Protein AF-A0A7Y2ENN3-F1 (afdb_monomer_lite)

Radius of gyration: 15.54 Å; chains: 1; bounding box: 32×25×40 Å

pLDDT: mean 91.91, std 4.15, range [66.12, 97.88]

Secondary structure (DSSP, 8-state):
-HHHHHHHHHHHHHHHHHHHHTT--TTHHHHHHHHHHHHHHHHHHHTTGGG-HHHHHHHHHHHHHHHHHHHHHHHHHHHHS--HHHHTTTT-HHHHHTT--

Sequence (101 aa):
MYWAVVAIFLVQWLAFIPAYIFQTERYYDLTGSLTYITVTLLALLLSGATADPRSLVLTGCVLLWAARLGSFLFRRILADGSDSRFDRIKPSFALFLRTWT

Foldseek 3Di:
DVVLVVVLLVLLVVVVVVCLVVLHCLCVLVSVLVSQLVSLVCCCVVVVCVVPVVSVVVSVVSNVVSCVVSVVVNVVCVVVVDDPVSPVQSNPPVSSVVSSD

Structure (mmCIF, N/CA/C/O backbone):
data_AF-A0A7Y2ENN3-F1
#
_entry.id   AF-A0A7Y2ENN3-F1
#
loop_
_atom_site.group_PDB
_atom_site.id
_atom_site.type_symbol
_atom_site.label_atom_id
_atom_site.label_alt_id
_atom_site.label_comp_id
_atom_site.label_asym_id
_atom_site.label_entity_id
_atom_site.label_seq_id
_atom_site.pdbx_PDB_ins_code
_atom_site.Cartn_x
_atom_site.Cartn_y
_atom_site.Cartn_z
_atom_site.occupancy
_atom_site.B_iso_or_equiv
_atom_site.auth_seq_id
_atom_site.auth_comp_id
_atom_site.auth_asym_id
_atom_site.auth_atom_id
_atom_site.pdbx_PDB_model_num
ATOM 1 N N . MET A 1 1 ? -0.975 -12.041 -17.926 1.00 66.12 1 MET A N 1
ATOM 2 C CA . MET A 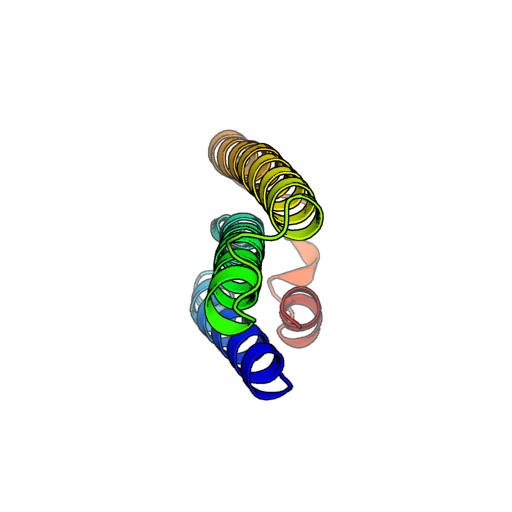1 1 ? -1.534 -10.761 -17.431 1.00 66.12 1 MET A CA 1
ATOM 3 C C . MET A 1 1 ? -2.578 -10.970 -16.330 1.00 66.12 1 MET A C 1
ATOM 5 O O . MET A 1 1 ? -2.443 -10.362 -15.282 1.00 66.12 1 MET A O 1
ATOM 9 N N . TYR A 1 2 ? -3.542 -11.884 -16.488 1.00 79.50 2 TYR A N 1
ATOM 10 C CA . TYR A 1 2 ? -4.542 -12.229 -15.455 1.00 79.50 2 TYR A CA 1
ATOM 11 C C . TYR A 1 2 ? -3.949 -12.774 -14.138 1.00 79.50 2 TYR A C 1
ATOM 13 O O . TYR A 1 2 ? -4.464 -12.474 -13.067 1.00 79.50 2 TYR A O 1
ATOM 21 N N . TRP A 1 3 ? -2.816 -13.485 -14.186 1.00 83.75 3 TRP A N 1
ATOM 22 C CA . TRP A 1 3 ? -2.116 -13.964 -12.982 1.00 83.75 3 TRP A CA 1
ATOM 23 C C . TRP A 1 3 ? -1.685 -12.848 -12.021 1.00 83.75 3 TRP A C 1
ATOM 25 O O . TRP A 1 3 ? -1.721 -13.042 -10.810 1.00 83.75 3 TRP A O 1
ATOM 35 N N . ALA A 1 4 ? -1.317 -11.673 -12.544 1.00 84.75 4 ALA A N 1
ATOM 36 C CA . ALA A 1 4 ? -0.936 -10.533 -11.713 1.00 84.75 4 ALA A CA 1
ATOM 37 C C . ALA A 1 4 ? -2.133 -10.010 -10.910 1.00 84.75 4 ALA A C 1
ATOM 39 O O . ALA A 1 4 ? -1.989 -9.678 -9.741 1.00 84.75 4 ALA A O 1
ATOM 40 N N . VAL A 1 5 ? -3.325 -10.012 -11.512 1.00 88.44 5 VAL A N 1
ATOM 41 C CA . VAL A 1 5 ? -4.568 -9.608 -10.844 1.00 88.44 5 VAL A CA 1
ATOM 42 C C . VAL A 1 5 ? -4.888 -10.556 -9.692 1.00 88.44 5 VAL A C 1
ATOM 44 O O . VAL A 1 5 ? -5.141 -10.106 -8.581 1.00 88.44 5 VAL A O 1
ATOM 47 N N . VAL A 1 6 ? -4.798 -11.868 -9.923 1.00 90.75 6 VAL A N 1
ATOM 48 C CA . VAL A 1 6 ? -5.008 -12.867 -8.863 1.00 90.75 6 VAL A CA 1
ATOM 49 C C . VAL A 1 6 ? -3.997 -12.682 -7.729 1.00 90.75 6 VAL A C 1
ATOM 51 O O . VAL A 1 6 ? -4.383 -12.673 -6.565 1.00 90.75 6 VAL A O 1
ATOM 54 N N . ALA A 1 7 ? -2.719 -12.469 -8.052 1.00 89.69 7 ALA A N 1
ATOM 55 C CA . ALA A 1 7 ? -1.687 -12.224 -7.048 1.00 89.69 7 ALA A CA 1
ATOM 56 C C . ALA A 1 7 ? -1.964 -10.959 -6.213 1.00 89.69 7 ALA A C 1
ATOM 58 O O . ALA A 1 7 ? -1.776 -10.987 -5.001 1.00 89.69 7 ALA A O 1
ATOM 59 N N . ILE A 1 8 ? -2.461 -9.882 -6.833 1.00 92.00 8 ILE A N 1
ATOM 60 C CA . ILE A 1 8 ? -2.860 -8.648 -6.138 1.00 92.00 8 ILE A CA 1
ATOM 61 C C . ILE A 1 8 ? -3.953 -8.936 -5.109 1.00 92.00 8 ILE A C 1
ATOM 63 O O . ILE A 1 8 ? -3.791 -8.586 -3.942 1.00 92.00 8 ILE A O 1
ATOM 67 N N . PHE A 1 9 ? -5.031 -9.614 -5.510 1.00 93.00 9 PHE A N 1
ATOM 68 C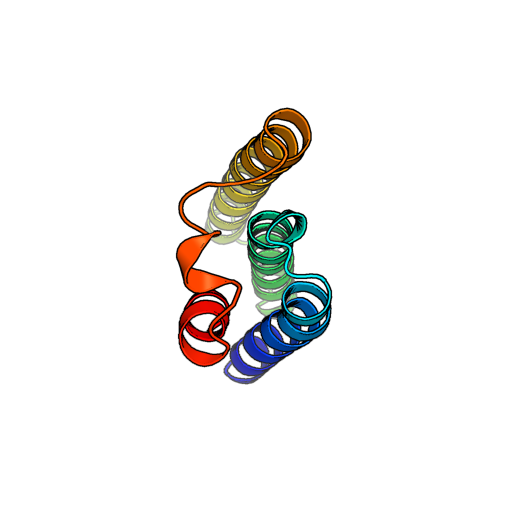 CA . PHE A 1 9 ? -6.113 -9.964 -4.585 1.00 93.00 9 PHE A CA 1
ATOM 69 C C . PHE A 1 9 ? -5.626 -10.855 -3.442 1.00 93.00 9 PHE A C 1
ATOM 71 O O . PHE A 1 9 ? -5.979 -10.618 -2.291 1.00 93.00 9 PHE A O 1
ATOM 78 N N . LEU A 1 10 ? -4.758 -11.829 -3.729 1.00 93.19 10 LEU A N 1
ATOM 79 C CA . LEU A 1 10 ? -4.174 -12.681 -2.694 1.00 93.19 10 LEU A CA 1
ATOM 80 C C . LEU A 1 10 ? -3.341 -11.878 -1.691 1.00 93.19 10 LEU A C 1
ATOM 82 O O . LEU A 1 10 ? -3.495 -12.078 -0.490 1.00 93.19 10 LEU A O 1
ATOM 86 N N . VAL A 1 11 ? -2.499 -10.948 -2.150 1.00 93.25 11 VAL A N 1
ATOM 87 C CA . VAL A 1 11 ? -1.717 -10.070 -1.261 1.00 93.25 11 VAL A CA 1
ATOM 88 C C . VAL A 1 11 ? -2.640 -9.219 -0.387 1.00 93.25 11 VAL A C 1
ATOM 90 O O . VAL A 1 11 ? -2.423 -9.130 0.822 1.00 93.25 11 VAL A O 1
ATOM 93 N N . GLN A 1 12 ? -3.699 -8.651 -0.967 1.00 93.75 12 GLN A N 1
ATOM 94 C CA . GLN A 1 12 ? -4.661 -7.835 -0.228 1.00 93.75 12 GLN A CA 1
ATOM 95 C C . GLN A 1 12 ? -5.425 -8.656 0.817 1.00 93.75 12 GLN A C 1
ATOM 97 O O . GLN A 1 12 ? -5.551 -8.224 1.961 1.00 93.75 12 GLN A O 1
ATOM 102 N N . TRP A 1 13 ? -5.872 -9.866 0.476 1.00 94.44 13 TRP A N 1
ATOM 103 C CA . TRP A 1 13 ? -6.551 -10.753 1.422 1.00 94.44 13 TRP A CA 1
ATOM 104 C C . TRP A 1 13 ? -5.616 -11.267 2.520 1.00 94.44 13 TRP A C 1
ATOM 106 O O . TRP A 1 13 ? -6.021 -11.343 3.679 1.00 94.44 13 TRP A O 1
ATOM 116 N N . LEU A 1 14 ? -4.352 -11.555 2.200 1.00 93.94 14 LEU A N 1
ATOM 117 C CA . LEU A 1 14 ? -3.348 -11.925 3.199 1.00 93.94 14 LEU A CA 1
ATOM 118 C C . LEU A 1 14 ? -3.067 -10.784 4.179 1.00 93.94 14 LEU A C 1
ATOM 120 O O . LEU A 1 14 ? -2.900 -11.045 5.366 1.00 93.94 14 LEU A O 1
ATOM 124 N N . ALA A 1 15 ? -3.049 -9.534 3.711 1.00 93.06 15 ALA A N 1
ATOM 125 C CA . ALA A 1 15 ? -2.903 -8.361 4.572 1.00 93.06 15 ALA A CA 1
ATOM 126 C C . ALA A 1 15 ? -4.184 -8.039 5.366 1.00 93.06 15 ALA A C 1
ATOM 128 O O . ALA A 1 15 ? -4.105 -7.562 6.499 1.00 93.06 15 ALA A O 1
ATOM 129 N N . PHE A 1 16 ? -5.357 -8.353 4.812 1.00 94.06 16 PHE A N 1
ATOM 130 C CA . PHE A 1 16 ? -6.645 -8.200 5.484 1.00 94.06 16 PHE A CA 1
ATOM 131 C C . PHE A 1 16 ? -6.782 -9.101 6.717 1.00 94.06 16 PHE A C 1
ATOM 133 O O . PHE A 1 16 ? -7.305 -8.648 7.730 1.00 94.06 16 PHE A O 1
ATOM 140 N N . ILE A 1 17 ? -6.299 -10.350 6.673 1.00 92.94 17 ILE A N 1
ATOM 141 C CA . ILE A 1 17 ? -6.411 -11.301 7.798 1.00 92.94 17 ILE A CA 1
ATOM 142 C C . ILE A 1 17 ? -5.871 -10.712 9.119 1.00 92.94 17 ILE A C 1
ATOM 144 O O . ILE A 1 17 ? -6.647 -10.604 10.074 1.00 92.94 17 ILE A O 1
ATOM 148 N N . PRO A 1 18 ? -4.594 -10.285 9.221 1.00 92.12 18 PRO A N 1
ATOM 149 C CA . PRO A 1 18 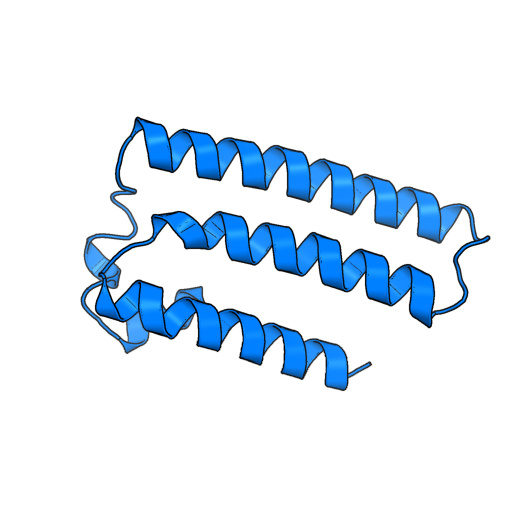? -4.086 -9.668 10.441 1.00 92.12 18 PRO A CA 1
ATOM 150 C C . PRO A 1 18 ? -4.752 -8.315 10.714 1.00 92.12 18 PRO A C 1
ATOM 152 O O . PRO A 1 18 ? -5.026 -8.007 11.871 1.00 92.12 18 PRO A O 1
ATOM 155 N N . ALA A 1 19 ? -5.077 -7.525 9.684 1.00 92.69 19 ALA A N 1
ATOM 156 C CA . ALA A 1 19 ? -5.762 -6.244 9.862 1.00 92.69 19 ALA A CA 1
ATOM 157 C C . ALA A 1 19 ? -7.136 -6.404 10.538 1.00 92.69 19 ALA A C 1
ATOM 159 O O . ALA A 1 19 ? -7.493 -5.611 11.407 1.00 92.69 19 ALA A O 1
ATOM 160 N N . TYR A 1 20 ? -7.889 -7.448 10.187 1.00 93.06 20 TYR A N 1
ATOM 161 C CA . TYR A 1 20 ? -9.181 -7.752 10.794 1.00 93.06 20 TYR A CA 1
ATOM 162 C C . TYR A 1 20 ? -9.029 -8.349 12.196 1.00 93.06 20 TYR A C 1
ATOM 164 O O . TYR A 1 20 ? -9.742 -7.934 13.105 1.00 93.06 20 TYR A O 1
ATOM 172 N N . ILE A 1 21 ? -8.077 -9.262 12.417 1.00 92.12 21 ILE A N 1
ATOM 173 C CA . ILE A 1 21 ? -7.835 -9.846 13.751 1.00 92.12 21 ILE A CA 1
ATOM 174 C C . ILE A 1 21 ? -7.454 -8.760 14.764 1.00 92.12 21 ILE A C 1
ATOM 176 O O . ILE A 1 21 ? -7.995 -8.724 15.866 1.00 92.12 21 ILE A O 1
ATOM 180 N N . PHE A 1 22 ? -6.553 -7.854 14.383 1.00 92.00 22 PHE A N 1
ATOM 181 C CA . PHE A 1 22 ? -6.089 -6.771 15.252 1.00 92.00 22 PHE A CA 1
ATOM 182 C C . PHE A 1 22 ? -6.947 -5.506 15.165 1.00 92.00 22 PHE A C 1
ATOM 184 O O . PHE A 1 22 ? -6.608 -4.510 15.802 1.00 92.00 22 PHE A O 1
ATOM 191 N N . GLN A 1 23 ? -8.032 -5.534 14.381 1.00 90.25 23 GLN A N 1
ATOM 192 C CA . GLN A 1 23 ? -8.942 -4.404 14.172 1.00 90.25 23 GLN A CA 1
ATOM 193 C C . GLN A 1 23 ? -8.176 -3.103 13.876 1.00 90.25 23 GLN A C 1
ATOM 195 O O . GLN A 1 23 ? -8.395 -2.065 14.502 1.00 90.25 23 GLN A O 1
ATOM 200 N N . THR A 1 24 ? -7.238 -3.173 12.927 1.00 91.06 24 THR A N 1
ATOM 201 C CA . THR A 1 24 ? -6.331 -2.074 12.593 1.00 91.06 24 THR A CA 1
ATOM 202 C C . THR A 1 24 ? -6.302 -1.778 11.098 1.00 91.06 24 THR A C 1
ATOM 204 O O . THR A 1 24 ? -6.202 -2.657 10.250 1.00 91.06 24 THR A O 1
ATOM 207 N N . GLU A 1 25 ? -6.348 -0.493 10.781 1.00 91.38 25 GLU A N 1
ATOM 208 C CA . GLU A 1 25 ? -6.265 0.092 9.446 1.00 91.38 25 GLU A CA 1
ATOM 209 C C . GLU A 1 25 ? -4.863 0.632 9.132 1.00 91.38 25 GLU A C 1
ATOM 211 O O . GLU A 1 25 ? -4.615 1.103 8.025 1.00 91.38 25 GLU A O 1
ATOM 216 N N . ARG A 1 26 ? -3.927 0.563 10.090 1.00 87.25 26 ARG A N 1
ATOM 217 C CA . ARG A 1 26 ? -2.614 1.230 10.006 1.00 87.25 26 ARG A CA 1
ATOM 218 C C . ARG A 1 26 ? -1.820 0.880 8.753 1.00 87.25 26 ARG A C 1
ATOM 220 O O . ARG A 1 26 ? -1.078 1.713 8.246 1.00 87.25 26 ARG A O 1
ATOM 227 N N . TYR A 1 27 ? -1.971 -0.343 8.260 1.00 88.25 27 TYR A N 1
ATOM 228 C CA . TYR A 1 27 ? -1.231 -0.837 7.101 1.00 88.25 27 TYR A CA 1
ATOM 229 C C . TYR A 1 27 ? -2.034 -0.794 5.804 1.00 88.25 27 TYR A C 1
ATOM 231 O O . TYR A 1 27 ? -1.484 -1.112 4.760 1.00 88.25 27 TYR A O 1
ATOM 239 N N . TYR A 1 28 ? -3.302 -0.383 5.842 1.00 91.88 28 TYR A N 1
ATOM 240 C CA . TYR A 1 28 ? -4.190 -0.427 4.684 1.00 91.88 28 TYR A CA 1
ATOM 241 C C . TYR A 1 28 ? -3.632 0.372 3.493 1.00 91.88 28 TYR A C 1
ATOM 243 O O . TYR A 1 28 ? -3.377 -0.188 2.424 1.00 91.88 28 TYR A O 1
ATOM 251 N N . ASP A 1 29 ? -3.338 1.659 3.703 1.00 91.06 29 ASP A N 1
ATOM 252 C CA . ASP A 1 29 ? -2.789 2.531 2.654 1.00 91.06 29 ASP A CA 1
ATOM 253 C C . ASP A 1 29 ? -1.364 2.111 2.233 1.00 91.06 29 ASP A C 1
ATOM 255 O O . ASP A 1 29 ? -0.971 2.244 1.068 1.00 91.06 29 ASP A O 1
ATOM 259 N N . LEU A 1 30 ? -0.582 1.561 3.171 1.00 91.69 30 LEU A N 1
ATOM 260 C CA . LEU A 1 30 ? 0.777 1.093 2.902 1.00 91.69 30 LEU A CA 1
ATOM 261 C C . LEU A 1 30 ? 0.770 -0.146 1.999 1.00 91.69 30 LEU A C 1
ATOM 263 O O . LEU A 1 30 ? 1.473 -0.166 0.992 1.00 91.69 30 LEU A O 1
ATOM 267 N N . THR A 1 31 ? -0.056 -1.146 2.303 1.00 94.19 31 THR A N 1
ATOM 268 C CA . THR A 1 31 ? -0.196 -2.347 1.470 1.00 94.19 31 THR A CA 1
ATOM 269 C C . THR A 1 31 ? -0.689 -1.985 0.070 1.00 94.19 31 THR A C 1
ATOM 271 O O . THR A 1 31 ? -0.136 -2.471 -0.920 1.00 94.19 31 THR A O 1
ATOM 274 N N . GLY A 1 32 ? -1.657 -1.067 -0.040 1.00 93.44 32 GLY A N 1
ATOM 275 C CA . GLY A 1 32 ? -2.137 -0.579 -1.333 1.00 93.44 32 GLY A CA 1
ATOM 276 C C . GLY A 1 32 ? -1.026 0.075 -2.164 1.00 93.44 32 GLY A C 1
ATOM 277 O O . GLY A 1 32 ? -0.801 -0.300 -3.315 1.00 93.44 32 GLY A O 1
ATOM 278 N N . SER A 1 33 ? -0.284 1.017 -1.574 1.00 95.06 33 SER A N 1
ATOM 279 C CA . SER A 1 33 ? 0.823 1.704 -2.261 1.00 95.06 33 SER A CA 1
ATOM 280 C C . SER A 1 33 ? 1.969 0.765 -2.659 1.00 95.06 33 SER A C 1
ATOM 282 O O . SER A 1 33 ? 2.461 0.860 -3.785 1.00 95.06 33 SER A O 1
ATOM 284 N N . LEU A 1 34 ? 2.353 -0.183 -1.795 1.00 95.12 34 LEU A N 1
ATOM 285 C CA . LEU A 1 34 ? 3.356 -1.204 -2.117 1.00 95.12 34 LEU A CA 1
ATOM 286 C C . LEU A 1 34 ? 2.903 -2.079 -3.284 1.00 95.12 34 LEU A C 1
ATOM 288 O O . LEU A 1 34 ? 3.680 -2.319 -4.203 1.00 95.12 34 LEU A O 1
ATOM 292 N N . THR A 1 35 ? 1.635 -2.487 -3.298 1.00 94.44 35 THR A N 1
ATOM 293 C CA . THR A 1 35 ? 1.081 -3.295 -4.389 1.00 94.44 35 THR A CA 1
ATOM 294 C C . THR A 1 35 ? 1.131 -2.541 -5.720 1.00 94.44 35 THR A C 1
ATOM 296 O O . THR A 1 35 ? 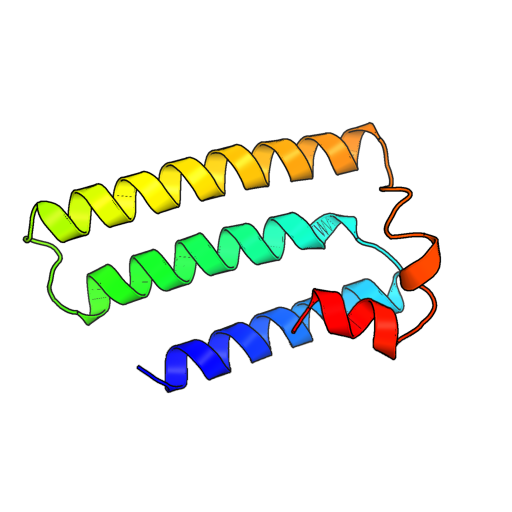1.569 -3.105 -6.722 1.00 94.44 35 THR A O 1
ATOM 299 N N . TYR A 1 36 ? 0.784 -1.247 -5.734 1.00 94.31 36 TYR A N 1
ATOM 300 C CA . TYR A 1 36 ? 0.938 -0.396 -6.922 1.00 94.31 36 TYR A CA 1
ATOM 301 C C . TYR A 1 36 ? 2.386 -0.342 -7.414 1.00 94.31 36 TYR A C 1
ATOM 303 O O . TYR A 1 36 ? 2.638 -0.531 -8.606 1.00 94.31 36 TYR A O 1
ATOM 311 N N . ILE A 1 37 ? 3.340 -0.110 -6.509 1.00 95.69 37 ILE A N 1
ATOM 312 C CA . ILE A 1 37 ? 4.769 -0.046 -6.836 1.00 95.69 37 ILE A CA 1
ATOM 313 C C . ILE A 1 37 ? 5.240 -1.378 -7.428 1.00 95.69 37 ILE A C 1
ATOM 315 O O . ILE A 1 37 ? 5.795 -1.405 -8.528 1.00 95.69 37 ILE A O 1
ATOM 319 N N . THR A 1 38 ? 4.976 -2.487 -6.736 1.00 94.31 38 THR A N 1
ATOM 320 C CA . THR A 1 38 ? 5.418 -3.823 -7.142 1.00 94.31 38 THR A CA 1
ATOM 321 C C . THR A 1 38 ? 4.832 -4.222 -8.491 1.00 94.31 38 THR A C 1
ATOM 323 O O . THR A 1 38 ? 5.572 -4.652 -9.371 1.00 94.31 38 THR A O 1
ATOM 326 N N . VAL A 1 39 ? 3.525 -4.050 -8.695 1.00 93.81 39 VAL A N 1
ATOM 327 C CA . VAL A 1 39 ? 2.861 -4.441 -9.948 1.00 93.81 39 VAL A CA 1
ATOM 328 C C . VAL A 1 39 ? 3.342 -3.593 -11.116 1.00 93.81 39 VAL A C 1
ATOM 330 O O . VAL A 1 39 ? 3.580 -4.134 -12.192 1.00 93.81 39 VAL A O 1
ATOM 333 N N . THR A 1 40 ? 3.533 -2.289 -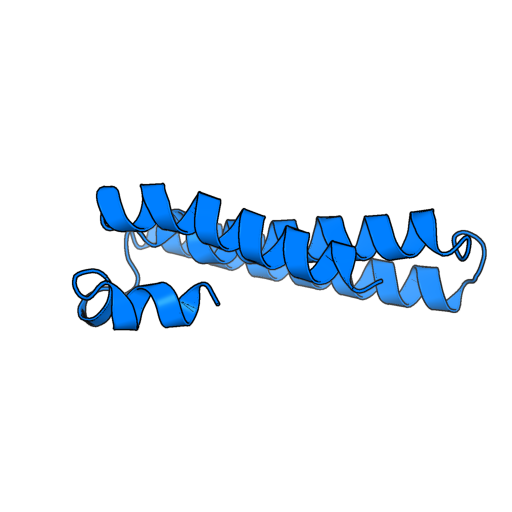10.915 1.00 94.44 40 THR A N 1
ATOM 334 C CA . THR A 1 40 ? 4.023 -1.396 -11.975 1.00 94.44 40 THR A CA 1
ATOM 335 C C . THR A 1 40 ? 5.447 -1.768 -12.388 1.00 94.44 40 THR A C 1
ATOM 337 O O . THR A 1 40 ? 5.733 -1.880 -13.579 1.00 94.44 40 THR A O 1
ATOM 340 N N . LEU A 1 41 ? 6.329 -2.037 -11.419 1.00 94.19 41 LEU A N 1
ATOM 341 C CA . LEU A 1 41 ? 7.694 -2.492 -11.696 1.00 94.19 41 LEU A CA 1
ATOM 342 C C . LEU A 1 41 ? 7.708 -3.844 -12.411 1.00 94.19 41 LEU A C 1
ATOM 344 O O . LEU A 1 41 ? 8.399 -3.998 -13.415 1.00 94.19 41 LEU A O 1
ATOM 348 N N . LEU A 1 42 ? 6.919 -4.812 -11.939 1.00 92.75 42 LEU A N 1
ATOM 349 C CA . LEU A 1 42 ? 6.807 -6.115 -12.593 1.00 92.75 42 LEU A CA 1
ATOM 350 C C . LEU A 1 42 ? 6.245 -5.988 -14.011 1.00 92.75 42 LEU A C 1
ATOM 352 O O . LEU A 1 42 ? 6.739 -6.655 -14.913 1.00 92.75 42 LEU A O 1
ATOM 356 N N . ALA A 1 43 ? 5.262 -5.116 -14.241 1.00 92.12 43 ALA A N 1
ATOM 357 C CA . ALA A 1 43 ? 4.722 -4.869 -15.573 1.00 92.12 43 ALA A CA 1
ATOM 358 C C . ALA A 1 43 ? 5.791 -4.301 -16.519 1.00 92.12 43 ALA A C 1
ATOM 360 O O . ALA A 1 43 ? 5.921 -4.780 -17.645 1.00 92.12 43 ALA A O 1
ATOM 361 N N . LEU A 1 44 ? 6.600 -3.339 -16.063 1.00 93.31 44 LEU A N 1
ATOM 362 C CA . LEU A 1 44 ? 7.702 -2.790 -16.856 1.00 93.31 44 LEU A CA 1
ATOM 363 C C . LEU A 1 44 ? 8.768 -3.855 -17.169 1.00 93.31 44 LEU A C 1
ATOM 365 O O . LEU A 1 44 ? 9.186 -3.988 -18.316 1.00 93.31 44 LEU A O 1
ATOM 369 N N . LEU A 1 45 ? 9.178 -4.639 -16.167 1.00 91.88 45 LEU A N 1
ATOM 370 C CA . LEU A 1 45 ? 10.226 -5.654 -16.314 1.00 91.88 45 LEU A CA 1
ATOM 371 C C . LEU A 1 45 ? 9.787 -6.831 -17.194 1.00 91.88 45 LEU A C 1
ATOM 373 O O . LEU A 1 45 ? 10.554 -7.291 -18.036 1.00 91.88 45 LEU A O 1
ATOM 377 N N . LEU A 1 46 ? 8.554 -7.312 -17.022 1.00 90.50 46 LEU A N 1
ATOM 378 C CA . LEU A 1 46 ? 8.041 -8.492 -17.726 1.00 90.50 46 LEU A CA 1
ATOM 379 C C . LEU A 1 46 ? 7.484 -8.176 -19.119 1.00 90.50 46 LEU A C 1
ATOM 381 O O . LEU A 1 46 ? 7.362 -9.083 -19.937 1.00 90.50 46 LEU A O 1
ATOM 385 N N . SER A 1 47 ? 7.144 -6.917 -19.408 1.00 88.94 47 SER A N 1
ATOM 386 C CA . SER A 1 47 ? 6.719 -6.503 -20.755 1.00 88.94 47 SER A CA 1
ATOM 387 C C . SER A 1 47 ? 7.883 -6.346 -21.736 1.00 88.94 47 SER A C 1
ATOM 389 O O . SER A 1 47 ? 7.646 -6.222 -22.935 1.00 88.94 47 SER A O 1
ATOM 391 N N . GLY A 1 48 ? 9.130 -6.318 -21.249 1.00 86.31 48 GLY A N 1
ATOM 392 C CA . GLY A 1 48 ? 10.305 -6.011 -22.069 1.00 86.31 48 GLY A CA 1
ATOM 393 C C . GLY A 1 48 ? 10.379 -4.547 -22.523 1.00 86.31 48 GLY A C 1
ATOM 394 O O . GLY A 1 48 ? 11.265 -4.191 -23.294 1.00 86.31 48 GLY A O 1
ATOM 395 N N . ALA A 1 49 ? 9.489 -3.677 -22.031 1.00 87.12 49 ALA A N 1
ATOM 396 C CA . ALA A 1 49 ? 9.416 -2.261 -22.393 1.00 87.12 49 ALA A CA 1
ATOM 397 C C . ALA A 1 49 ? 10.375 -1.372 -21.573 1.00 87.12 49 ALA A C 1
ATOM 399 O O . ALA A 1 49 ? 10.176 -0.164 -21.460 1.00 87.12 49 ALA A O 1
ATOM 400 N N . THR A 1 50 ? 11.432 -1.947 -20.998 1.00 86.19 50 THR A N 1
ATOM 401 C CA . THR A 1 50 ? 12.400 -1.235 -20.145 1.00 86.19 50 THR A CA 1
ATOM 402 C C . THR A 1 50 ? 13.190 -0.157 -20.889 1.00 86.19 50 THR A C 1
ATOM 404 O O . THR A 1 50 ? 13.696 0.764 -20.255 1.00 86.19 50 THR A O 1
ATOM 407 N N . ALA A 1 51 ? 13.274 -0.243 -22.218 1.00 89.00 51 ALA A N 1
ATOM 408 C CA . ALA A 1 51 ? 13.907 0.760 -23.075 1.00 89.00 51 ALA A CA 1
ATOM 409 C C . ALA A 1 51 ? 12.909 1.735 -23.730 1.00 89.00 51 ALA A C 1
ATOM 411 O O . ALA A 1 51 ? 13.339 2.671 -24.402 1.00 89.00 51 ALA A O 1
ATOM 412 N N . ASP A 1 52 ? 11.594 1.541 -23.563 1.00 93.75 52 ASP A N 1
ATOM 413 C CA . ASP A 1 52 ? 10.582 2.440 -24.127 1.00 93.75 52 ASP A CA 1
ATOM 414 C C . ASP A 1 52 ? 10.418 3.688 -23.235 1.00 93.75 52 ASP A C 1
ATOM 416 O O . ASP A 1 52 ? 9.962 3.573 -22.090 1.00 93.75 52 ASP A O 1
ATOM 420 N N . PRO A 1 53 ? 10.726 4.902 -23.735 1.00 94.38 53 PRO A N 1
ATOM 421 C CA . PRO A 1 53 ? 10.660 6.121 -22.931 1.00 94.38 53 PRO A CA 1
ATOM 422 C C . PRO A 1 53 ? 9.267 6.394 -22.357 1.00 94.38 53 PRO A C 1
ATOM 424 O O . PRO A 1 53 ? 9.144 6.926 -21.255 1.00 94.38 53 PRO A O 1
ATOM 427 N N . ARG A 1 54 ? 8.204 6.007 -23.075 1.00 95.19 54 ARG A N 1
ATOM 428 C CA . ARG A 1 54 ? 6.821 6.193 -22.611 1.00 95.19 54 ARG A CA 1
ATOM 429 C C . ARG A 1 54 ? 6.537 5.332 -21.384 1.00 95.19 54 ARG A C 1
ATOM 431 O O . ARG A 1 54 ? 6.052 5.847 -20.377 1.00 95.19 54 ARG A O 1
ATOM 438 N N . SER A 1 55 ? 6.893 4.053 -21.443 1.00 94.38 55 SER A N 1
ATOM 439 C CA . SER A 1 55 ? 6.743 3.109 -20.332 1.00 94.38 55 SER A CA 1
ATOM 440 C C . SER A 1 55 ? 7.551 3.529 -19.100 1.00 94.38 55 SER A C 1
ATOM 442 O O . SER A 1 55 ? 7.060 3.407 -17.974 1.00 94.38 55 SER A O 1
ATOM 444 N N . LEU A 1 56 ? 8.743 4.101 -19.295 1.00 95.69 56 LEU A N 1
ATOM 445 C CA . LEU A 1 56 ? 9.567 4.640 -18.209 1.00 95.69 56 LEU A CA 1
ATOM 446 C C . LEU A 1 56 ? 8.936 5.862 -17.537 1.00 95.69 56 LEU A C 1
ATOM 448 O O . LEU A 1 56 ? 8.870 5.910 -16.309 1.00 95.69 56 LEU A O 1
ATOM 452 N N . VAL A 1 57 ? 8.433 6.824 -18.317 1.00 97.12 57 VAL A N 1
ATOM 453 C CA . VAL A 1 57 ? 7.758 8.015 -17.774 1.00 97.12 57 VAL A CA 1
ATOM 454 C C . VAL A 1 57 ? 6.509 7.615 -16.990 1.00 97.12 57 VAL A C 1
ATOM 456 O O . VAL A 1 57 ? 6.343 8.046 -15.850 1.00 97.12 57 VAL A O 1
ATOM 459 N N . LEU A 1 58 ? 5.665 6.748 -17.557 1.00 96.19 58 LEU A N 1
ATOM 460 C CA . LEU A 1 58 ? 4.455 6.264 -16.887 1.00 96.19 58 LEU A CA 1
ATOM 461 C C . LEU A 1 58 ? 4.787 5.540 -15.578 1.00 96.19 58 LEU A C 1
ATOM 463 O O . LEU A 1 58 ? 4.198 5.845 -14.541 1.00 96.19 58 LEU A O 1
ATOM 467 N N . THR A 1 59 ? 5.771 4.638 -15.608 1.00 96.25 59 THR A N 1
ATOM 468 C CA . THR A 1 59 ? 6.243 3.937 -14.406 1.00 96.25 59 THR A CA 1
ATOM 469 C C . THR A 1 59 ? 6.744 4.928 -13.359 1.00 96.25 59 THR A C 1
ATOM 471 O O . THR A 1 59 ? 6.324 4.864 -12.206 1.00 96.25 59 THR A O 1
ATOM 474 N N . GLY A 1 60 ? 7.578 5.893 -13.755 1.00 97.06 60 GLY A N 1
ATOM 475 C CA . GLY A 1 60 ? 8.091 6.933 -12.865 1.00 97.06 60 GLY A CA 1
ATOM 476 C C . GLY A 1 60 ? 6.978 7.744 -12.199 1.00 97.06 60 GLY A C 1
ATOM 477 O O . GLY A 1 60 ? 6.997 7.925 -10.983 1.00 97.06 60 GLY A O 1
ATOM 478 N N . CYS A 1 61 ? 5.966 8.171 -12.958 1.00 97.75 61 CYS A N 1
ATOM 479 C CA . CYS A 1 61 ? 4.815 8.895 -12.419 1.00 97.75 61 CYS A CA 1
ATOM 480 C C . CYS A 1 61 ? 4.049 8.077 -11.371 1.00 97.75 61 CYS A C 1
ATOM 482 O O . CYS A 1 61 ? 3.726 8.607 -10.306 1.00 97.75 61 CYS A O 1
ATOM 484 N N . VAL A 1 62 ? 3.789 6.793 -11.640 1.00 97.19 62 VAL A N 1
ATOM 485 C CA . VAL A 1 62 ? 3.083 5.912 -10.696 1.00 97.19 62 VAL A CA 1
ATOM 486 C C . VAL A 1 62 ? 3.913 5.683 -9.435 1.00 97.19 62 VAL A C 1
ATOM 488 O O . VAL A 1 62 ? 3.372 5.785 -8.336 1.00 97.19 62 VAL A O 1
ATOM 491 N N . LEU A 1 63 ? 5.220 5.443 -9.568 1.00 97.38 63 LEU A N 1
ATOM 492 C CA . LEU A 1 63 ? 6.117 5.266 -8.423 1.00 97.38 63 LEU A CA 1
ATOM 493 C C . LEU A 1 63 ? 6.168 6.516 -7.543 1.00 97.38 63 LEU A C 1
ATOM 495 O O . LEU A 1 63 ? 6.020 6.414 -6.327 1.00 97.38 63 LEU A O 1
ATOM 499 N N . LEU A 1 64 ? 6.327 7.695 -8.149 1.00 97.88 64 LEU A N 1
ATOM 500 C CA . LEU A 1 64 ? 6.350 8.965 -7.424 1.00 97.88 64 LEU A CA 1
ATOM 501 C C . LEU A 1 64 ? 5.024 9.220 -6.706 1.00 97.88 64 LEU A C 1
ATOM 503 O O . LEU A 1 64 ? 5.020 9.585 -5.530 1.00 97.88 64 LEU A O 1
ATOM 507 N N . TRP A 1 65 ? 3.899 9.002 -7.387 1.00 97.56 65 TRP A N 1
ATOM 508 C CA . TRP A 1 65 ? 2.574 9.164 -6.798 1.00 97.56 65 TRP A CA 1
ATOM 509 C C . TRP A 1 65 ? 2.342 8.194 -5.635 1.00 97.56 65 TRP A C 1
ATOM 511 O O . TRP A 1 65 ? 1.993 8.638 -4.539 1.00 97.56 65 TRP A O 1
ATOM 521 N N . ALA A 1 66 ? 2.580 6.897 -5.847 1.00 96.94 66 ALA A N 1
ATOM 522 C CA . ALA A 1 66 ? 2.342 5.860 -4.850 1.00 96.94 66 ALA A CA 1
ATOM 523 C C . ALA A 1 66 ? 3.245 6.048 -3.627 1.00 96.94 66 ALA A C 1
ATOM 525 O O . ALA A 1 66 ? 2.763 6.004 -2.495 1.00 96.94 66 ALA A O 1
ATOM 526 N N . ALA A 1 67 ? 4.532 6.346 -3.838 1.00 95.75 67 ALA A N 1
ATOM 527 C CA . ALA A 1 67 ? 5.467 6.613 -2.752 1.00 95.75 67 ALA A CA 1
ATOM 528 C C . ALA A 1 67 ? 5.076 7.872 -1.967 1.00 95.75 67 ALA A C 1
ATOM 530 O O . ALA A 1 67 ? 5.056 7.844 -0.735 1.00 95.75 67 ALA A O 1
ATOM 531 N N . ARG A 1 68 ? 4.724 8.969 -2.653 1.00 96.50 68 ARG A N 1
ATOM 532 C CA . ARG A 1 68 ? 4.354 10.240 -2.010 1.00 96.50 68 ARG A CA 1
ATOM 533 C C . ARG A 1 68 ? 3.055 10.119 -1.220 1.00 96.50 68 ARG A C 1
ATOM 535 O O . ARG A 1 68 ? 3.018 10.525 -0.060 1.00 96.50 68 ARG A O 1
ATOM 542 N N . LEU A 1 69 ? 2.001 9.576 -1.830 1.00 94.88 69 LEU A N 1
ATOM 543 C CA . LEU A 1 69 ? 0.693 9.445 -1.190 1.00 94.88 69 LEU A CA 1
ATOM 544 C C . LEU A 1 69 ? 0.712 8.385 -0.082 1.00 94.88 69 LEU A C 1
ATOM 546 O O . LEU A 1 69 ? 0.286 8.682 1.031 1.00 94.88 69 LEU A O 1
ATOM 550 N N . GLY A 1 70 ? 1.265 7.198 -0.351 1.00 93.56 70 GLY A N 1
ATOM 551 C CA . GLY A 1 70 ? 1.362 6.115 0.631 1.00 93.56 70 GLY A CA 1
ATOM 552 C C . GLY A 1 70 ? 2.172 6.520 1.860 1.00 93.56 70 GLY A C 1
ATOM 553 O O . GLY A 1 70 ? 1.714 6.353 2.987 1.00 93.56 70 GLY A O 1
ATOM 554 N N . SER A 1 71 ? 3.328 7.167 1.662 1.00 93.25 71 SER A N 1
ATOM 555 C CA . SER A 1 71 ? 4.145 7.668 2.777 1.00 93.25 71 SER A CA 1
ATOM 556 C C . SER A 1 71 ? 3.439 8.749 3.590 1.00 93.25 71 SER A C 1
ATOM 558 O O . SER A 1 71 ? 3.611 8.807 4.806 1.00 93.25 71 SER A O 1
ATOM 560 N N . PHE A 1 72 ? 2.685 9.636 2.935 1.00 94.69 72 PHE A N 1
ATOM 561 C CA . PHE A 1 72 ? 1.930 10.684 3.617 1.00 94.69 72 PHE A CA 1
ATOM 562 C C . PHE A 1 72 ? 0.806 10.091 4.475 1.00 94.69 72 PHE A C 1
ATOM 564 O O . PHE A 1 72 ? 0.714 10.409 5.659 1.00 94.69 72 PHE A O 1
ATOM 571 N N . LEU A 1 73 ? -0.003 9.193 3.906 1.00 93.00 73 LEU A N 1
ATOM 572 C CA . LEU A 1 73 ? -1.114 8.551 4.612 1.00 93.00 73 LEU A CA 1
ATOM 573 C C . LEU A 1 73 ? -0.624 7.671 5.765 1.00 93.00 73 LEU A C 1
ATOM 575 O O . LEU A 1 73 ? -1.173 7.744 6.863 1.00 93.00 73 LEU A O 1
ATOM 579 N N . PHE A 1 74 ? 0.462 6.922 5.556 1.00 92.62 74 PHE A N 1
ATOM 580 C CA . PHE A 1 74 ? 1.059 6.098 6.603 1.00 92.62 74 PHE A CA 1
ATOM 581 C C . PHE A 1 74 ? 1.634 6.941 7.752 1.00 92.62 74 PHE A C 1
ATOM 583 O O . PHE A 1 74 ? 1.439 6.628 8.922 1.00 92.62 74 PHE A O 1
ATOM 590 N N . ARG A 1 75 ? 2.293 8.067 7.455 1.00 93.00 75 ARG A N 1
ATOM 591 C CA . ARG A 1 75 ? 2.734 8.991 8.514 1.00 93.00 75 ARG A CA 1
ATOM 592 C C . ARG A 1 75 ? 1.556 9.597 9.270 1.00 93.00 75 ARG A C 1
ATOM 594 O O . ARG A 1 75 ? 1.620 9.706 10.489 1.00 93.00 75 ARG A O 1
ATOM 601 N N . ARG A 1 76 ? 0.486 9.957 8.559 1.00 93.88 76 ARG A N 1
ATOM 602 C CA . ARG A 1 76 ? -0.731 10.506 9.162 1.00 93.88 76 ARG A CA 1
ATOM 603 C C . ARG A 1 76 ? -1.380 9.509 10.118 1.00 93.88 76 ARG A C 1
ATOM 605 O O . ARG A 1 76 ? -1.657 9.874 11.249 1.00 93.88 76 ARG A O 1
ATOM 612 N N . ILE A 1 77 ? -1.564 8.250 9.714 1.00 92.94 77 ILE A N 1
ATOM 613 C CA . ILE A 1 77 ? -2.199 7.248 10.586 1.00 92.94 77 ILE A CA 1
ATOM 614 C C . ILE A 1 77 ? -1.340 6.910 11.812 1.00 92.94 77 ILE A C 1
ATOM 616 O O . ILE A 1 77 ? -1.876 6.589 12.867 1.00 92.94 77 ILE A O 1
ATOM 620 N N . LEU A 1 78 ? -0.011 7.013 11.703 1.00 89.44 78 LEU A N 1
ATOM 621 C CA . LEU A 1 78 ? 0.885 6.866 12.852 1.00 89.44 78 LEU A CA 1
ATOM 622 C C . LEU A 1 78 ? 0.787 8.044 13.830 1.00 89.44 78 LEU A C 1
ATOM 624 O O . LEU A 1 78 ? 0.911 7.826 15.031 1.00 89.44 78 LEU A O 1
ATOM 628 N N . ALA A 1 79 ? 0.571 9.264 13.330 1.00 91.75 79 ALA A N 1
ATOM 629 C CA . ALA A 1 79 ? 0.422 10.462 14.154 1.00 91.75 79 ALA A CA 1
ATOM 630 C C . ALA A 1 79 ? -0.974 10.567 14.796 1.00 91.75 79 ALA A C 1
ATOM 632 O O . ALA A 1 79 ? -1.079 10.797 15.998 1.00 91.75 79 ALA A O 1
ATOM 633 N N . ASP A 1 80 ? -2.029 10.349 14.009 1.00 90.50 80 ASP A N 1
ATOM 634 C CA . ASP A 1 80 ? -3.429 10.479 14.437 1.00 90.50 80 ASP A CA 1
ATOM 635 C C . ASP A 1 80 ? -3.947 9.200 15.129 1.00 90.50 80 ASP A C 1
ATOM 637 O O . ASP A 1 80 ? -4.986 9.202 15.786 1.00 90.50 80 ASP A O 1
ATOM 641 N N . GLY A 1 81 ? -3.225 8.083 14.989 1.00 87.31 81 GLY A N 1
ATOM 642 C CA . GLY A 1 81 ? -3.482 6.796 15.641 1.00 87.31 81 GLY A CA 1
ATOM 643 C C . GLY A 1 81 ? -4.570 5.937 14.987 1.00 87.31 81 GLY A C 1
ATOM 644 O O . GLY A 1 81 ? -4.425 4.709 14.957 1.00 87.31 81 GLY A O 1
ATOM 645 N N . SER A 1 82 ? -5.624 6.566 14.458 1.00 87.81 82 SER A N 1
ATOM 646 C CA . SER A 1 82 ? -6.759 5.913 13.788 1.00 87.81 82 SER A CA 1
ATOM 647 C C . SER A 1 82 ? -7.472 6.848 12.808 1.00 87.81 82 SER A C 1
ATOM 649 O O . SER A 1 82 ? -7.410 8.068 12.948 1.00 87.81 82 SER A O 1
ATOM 651 N N . ASP A 1 83 ? -8.185 6.280 11.838 1.00 87.25 83 ASP A N 1
ATOM 652 C CA . ASP A 1 83 ? -9.040 7.011 10.904 1.00 87.25 83 ASP A CA 1
ATOM 653 C C . ASP A 1 83 ? -10.512 6.718 11.219 1.00 87.25 83 ASP A C 1
ATOM 655 O O . ASP A 1 83 ? -10.983 5.586 11.082 1.00 87.25 83 ASP A O 1
ATOM 659 N N . SER A 1 84 ? -11.262 7.755 11.599 1.00 88.25 84 SER A N 1
ATOM 660 C CA . SER A 1 84 ? -12.655 7.636 12.056 1.00 88.25 84 SER A CA 1
ATOM 661 C C . SER A 1 84 ? -13.608 7.014 11.029 1.00 88.25 84 SER A C 1
ATOM 663 O O . SER A 1 84 ? -14.669 6.493 11.385 1.00 88.25 84 SER A O 1
ATOM 665 N N . ARG A 1 85 ? -13.235 7.016 9.742 1.00 87.38 85 ARG A N 1
ATOM 666 C CA . ARG A 1 85 ? -13.984 6.337 8.674 1.00 87.38 85 ARG A CA 1
ATOM 667 C C . ARG A 1 85 ? -13.960 4.819 8.846 1.00 87.38 85 ARG A C 1
ATOM 669 O O . ARG A 1 85 ? -14.933 4.153 8.497 1.00 87.38 85 ARG A O 1
ATOM 676 N N . PHE A 1 86 ? -12.865 4.283 9.384 1.00 89.69 86 PHE A N 1
ATOM 677 C CA . PHE A 1 86 ? -12.667 2.850 9.562 1.00 89.69 86 PHE A CA 1
ATOM 678 C C . PHE A 1 86 ? -13.326 2.310 10.834 1.00 89.69 86 PHE A C 1
ATOM 680 O O . PHE A 1 86 ? -13.681 1.135 10.873 1.00 89.69 86 PHE A O 1
ATOM 687 N N . ASP A 1 87 ? -13.564 3.145 11.845 1.00 89.12 87 ASP A N 1
ATOM 688 C CA . ASP A 1 87 ? -14.109 2.711 13.141 1.00 89.12 87 ASP A CA 1
ATOM 689 C C . ASP A 1 87 ? -15.474 2.024 13.033 1.00 89.12 87 ASP A C 1
ATOM 691 O O . ASP A 1 87 ? -15.758 1.072 13.755 1.00 89.12 87 ASP A O 1
ATOM 695 N N . ARG A 1 88 ? -16.310 2.454 12.082 1.00 90.06 88 ARG A N 1
ATOM 696 C CA . ARG A 1 88 ? -17.645 1.872 11.869 1.00 90.06 88 ARG A CA 1
ATOM 697 C C . ARG A 1 88 ? -17.628 0.587 11.044 1.00 90.06 88 ARG A C 1
ATOM 699 O O . ARG A 1 88 ? -18.590 -0.173 11.099 1.00 90.06 88 ARG A O 1
ATOM 706 N N . ILE A 1 89 ? -16.576 0.365 10.256 1.00 92.56 89 ILE A N 1
ATOM 707 C CA . ILE A 1 89 ? -16.502 -0.757 9.309 1.00 92.56 89 ILE A CA 1
ATOM 708 C C . ILE A 1 89 ? -15.597 -1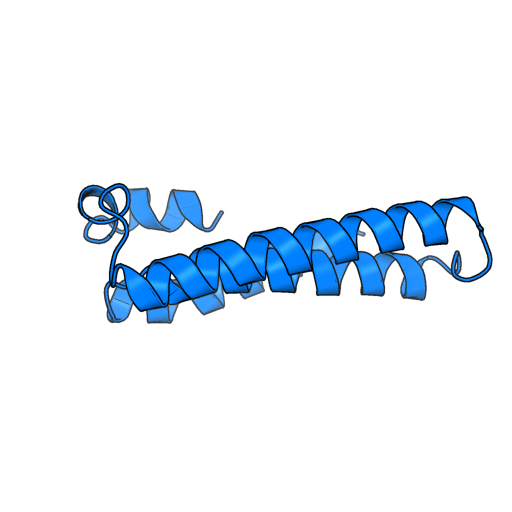.888 9.796 1.00 92.56 89 ILE A C 1
ATOM 710 O O . ILE A 1 89 ? -15.923 -3.035 9.517 1.00 92.56 89 ILE A O 1
ATOM 714 N N . LYS A 1 90 ? -14.535 -1.593 10.565 1.00 89.19 90 LYS A N 1
ATOM 715 C CA . LYS A 1 90 ? -13.586 -2.568 11.143 1.00 89.19 90 LYS A CA 1
ATOM 716 C C . LYS A 1 90 ? -14.279 -3.777 11.813 1.00 89.19 90 LYS A C 1
ATOM 718 O O . LYS A 1 90 ? -13.887 -4.907 11.505 1.00 89.19 90 LYS A O 1
ATOM 723 N N . PRO A 1 91 ? -15.348 -3.593 12.624 1.00 91.19 91 PRO A N 1
ATOM 724 C CA . PRO A 1 91 ? -16.013 -4.712 13.300 1.00 91.19 91 PRO A CA 1
ATOM 725 C C . PRO A 1 91 ? -16.807 -5.631 12.366 1.00 91.19 91 PRO A C 1
ATOM 727 O O . PRO A 1 91 ? -17.089 -6.776 12.708 1.00 91.19 91 PRO A O 1
ATOM 730 N N . SER A 1 92 ? -17.217 -5.138 11.196 1.00 92.38 92 SER A N 1
ATOM 731 C CA . SER A 1 92 ? -18.003 -5.913 10.242 1.00 92.38 92 SER A CA 1
ATOM 732 C C . SER A 1 92 ? -17.082 -6.523 9.197 1.00 92.38 92 SER A C 1
ATOM 734 O O . SER A 1 92 ? -16.571 -5.822 8.327 1.00 92.38 92 SER A O 1
ATOM 736 N N . PHE A 1 93 ? -16.928 -7.848 9.240 1.00 91.44 93 PHE A N 1
ATOM 737 C CA . PHE A 1 93 ? -16.112 -8.593 8.280 1.00 91.44 93 PHE A CA 1
ATOM 738 C C . PHE A 1 93 ? -16.412 -8.211 6.825 1.00 91.44 93 PHE A C 1
ATOM 740 O O . PHE A 1 93 ? -15.500 -7.885 6.075 1.00 91.44 93 PHE A O 1
ATOM 747 N N . ALA A 1 94 ? -17.689 -8.204 6.430 1.00 91.94 94 ALA A N 1
ATOM 748 C CA . ALA A 1 94 ? -18.086 -7.932 5.050 1.00 91.94 94 ALA A CA 1
ATOM 749 C C . ALA A 1 94 ? -17.815 -6.476 4.632 1.00 91.94 94 ALA A C 1
ATOM 751 O O . ALA A 1 94 ? -17.340 -6.231 3.524 1.00 91.94 94 ALA A O 1
ATOM 752 N N . LEU A 1 95 ? -18.099 -5.506 5.512 1.00 91.94 95 LEU A N 1
ATOM 753 C CA . LEU A 1 95 ? -17.863 -4.091 5.209 1.00 91.94 95 LEU A CA 1
ATOM 754 C C . LEU A 1 95 ? -16.374 -3.766 5.164 1.00 91.94 95 LEU A C 1
ATOM 756 O O . LEU A 1 95 ? -15.958 -2.995 4.301 1.00 91.94 95 LEU A O 1
ATOM 760 N N . PHE A 1 96 ? -15.584 -4.359 6.060 1.00 91.88 96 PHE A N 1
ATOM 761 C CA . PHE A 1 96 ? -14.144 -4.181 6.048 1.00 91.88 96 PHE A CA 1
ATOM 762 C C . PHE A 1 96 ? -13.524 -4.891 4.847 1.00 91.88 96 PHE A C 1
ATOM 764 O O . PHE A 1 96 ? -12.807 -4.249 4.100 1.00 91.88 96 PHE A O 1
ATOM 771 N N . LEU A 1 97 ? -13.867 -6.150 4.551 1.00 93.19 97 LEU A N 1
ATOM 772 C CA . LEU A 1 97 ? -13.334 -6.874 3.386 1.00 93.19 97 LEU A CA 1
ATOM 773 C C . LEU A 1 97 ? -13.587 -6.139 2.061 1.00 93.19 97 LEU A C 1
ATOM 775 O O . LEU A 1 97 ? -12.740 -6.182 1.173 1.00 93.19 97 LEU A O 1
ATOM 779 N N . ARG A 1 98 ? -14.705 -5.408 1.946 1.00 92.75 98 ARG A N 1
ATOM 780 C CA . ARG A 1 98 ? -15.016 -4.574 0.774 1.00 92.75 98 ARG A CA 1
ATOM 781 C C . ARG A 1 98 ? -13.977 -3.481 0.511 1.00 92.75 98 ARG A C 1
ATOM 783 O O . ARG A 1 98 ? -13.896 -2.998 -0.606 1.00 92.75 98 ARG A O 1
ATOM 790 N N . THR A 1 99 ? -13.208 -3.047 1.507 1.00 91.12 99 THR A N 1
ATOM 791 C CA . THR A 1 99 ? -12.102 -2.108 1.261 1.00 91.12 99 THR A CA 1
ATOM 792 C C . THR A 1 99 ? -10.855 -2.827 0.740 1.00 91.12 99 THR A C 1
ATOM 794 O O . THR A 1 99 ? -10.012 -2.212 0.108 1.00 91.12 99 THR A O 1
ATOM 797 N N . TRP A 1 100 ? -10.725 -4.135 0.961 1.00 90.50 100 TRP A N 1
ATOM 798 C CA . TRP A 1 100 ? -9.553 -4.933 0.573 1.00 90.50 100 TRP A CA 1
ATOM 799 C C . TRP A 1 100 ? -9.747 -5.741 -0.721 1.00 90.50 100 TRP A C 1
ATOM 801 O O . TRP A 1 100 ? -8.863 -6.510 -1.092 1.00 90.50 100 TRP A O 1
ATOM 811 N N . THR A 1 101 ? -10.890 -5.595 -1.393 1.00 87.38 101 THR A N 1
ATOM 812 C CA . THR A 1 101 ? -11.240 -6.239 -2.673 1.00 87.38 101 THR A CA 1
ATOM 813 C C . THR A 1 101 ? -11.648 -5.156 -3.658 1.00 87.38 101 THR A C 1
ATOM 815 O O . THR A 1 101 ? -11.119 -5.151 -4.787 1.00 87.38 101 THR A O 1
#